Protein AF-A0A804PTD8-F1 (afdb_monomer_lite)

InterPro domains:
  IPR004252 Probable transposase, Ptta/En/Spm, plant [PF03004] (92-140)

pLDDT: mean 81.76, std 16.13, range [35.34, 95.38]

Secondary structure (DSSP, 8-state):
-GGG-TTTS-TT-SSHHHHS--S-TTS-THHHHHHHHHHHTT----GGGHHHHHHHHHHHHHHHHHHHHHHH--TTS-HHHHHH-PPTTS-HHHHHHHHHHHTSHHHHHHHHHHHHHHHH-------TTS-HHHHHHHHHHHHT--------PPP-

Organism: Zea mays (NCBI:txid4577)

Structure (mmCIF, N/CA/C/O backbone):
data_AF-A0A804PTD8-F1
#
_entry.id   AF-A0A804PTD8-F1
#
loop_
_atom_site.group_PDB
_atom_site.id
_atom_site.type_symbol
_atom_site.label_atom_id
_atom_site.label_alt_id
_atom_site.label_comp_id
_atom_site.label_asym_id
_atom_site.label_entity_id
_atom_site.label_seq_id
_atom_site.pdbx_PDB_ins_code
_atom_site.Cartn_x
_atom_site.Cartn_y
_atom_site.Cartn_z
_atom_site.occupancy
_atom_site.B_iso_or_equiv
_atom_site.auth_seq_id
_atom_site.auth_comp_id
_atom_site.auth_asym_id
_atom_site.auth_atom_id
_atom_site.pdbx_PDB_model_num
ATOM 1 N N . MET A 1 1 ? -16.197 -3.650 -0.226 1.00 72.94 1 MET A N 1
ATOM 2 C CA . MET A 1 1 ? -15.119 -4.082 0.699 1.00 72.94 1 MET A CA 1
ATOM 3 C C . MET A 1 1 ? -14.346 -2.847 1.161 1.00 72.94 1 MET A C 1
ATOM 5 O O . MET A 1 1 ? -13.893 -2.111 0.297 1.00 72.94 1 MET A O 1
ATOM 9 N N . VAL A 1 2 ? -14.211 -2.603 2.474 1.00 86.88 2 VAL A N 1
ATOM 10 C CA . VAL A 1 2 ? -13.668 -1.344 3.050 1.00 86.88 2 VAL A CA 1
ATOM 11 C C . VAL A 1 2 ? -12.262 -0.997 2.532 1.00 86.88 2 VAL A C 1
ATOM 13 O O . VAL A 1 2 ? -12.016 0.133 2.133 1.00 86.88 2 VAL A O 1
ATOM 16 N N . ALA A 1 3 ? -11.376 -1.991 2.429 1.00 88.38 3 ALA A N 1
ATOM 17 C CA . ALA A 1 3 ? -9.981 -1.810 2.008 1.00 88.38 3 ALA A CA 1
ATOM 18 C C . ALA A 1 3 ? -9.778 -1.325 0.555 1.00 88.38 3 ALA A C 1
ATOM 20 O O . ALA A 1 3 ? -8.671 -0.925 0.211 1.00 88.38 3 ALA A O 1
ATOM 21 N N . ARG A 1 4 ? -10.810 -1.405 -0.300 1.00 89.44 4 ARG A N 1
ATOM 22 C CA . ARG A 1 4 ? -10.762 -0.956 -1.707 1.00 89.44 4 ARG A CA 1
ATOM 23 C C . ARG A 1 4 ? -11.335 0.449 -1.905 1.00 89.44 4 ARG A C 1
ATOM 25 O O . ARG A 1 4 ? -11.306 0.963 -3.012 1.00 89.44 4 ARG A O 1
ATOM 32 N N . ASN A 1 5 ? -11.906 1.051 -0.863 1.00 87.31 5 ASN A N 1
ATOM 33 C CA . ASN A 1 5 ? -12.444 2.400 -0.958 1.00 87.31 5 ASN A CA 1
ATOM 34 C C . ASN A 1 5 ? -11.278 3.399 -0.971 1.00 87.31 5 ASN A C 1
ATOM 36 O O . ASN A 1 5 ? -10.658 3.606 0.070 1.00 87.31 5 ASN A O 1
ATOM 40 N N . GLY A 1 6 ? -10.993 4.007 -2.125 1.00 82.25 6 GLY A N 1
ATOM 41 C CA . GLY A 1 6 ? -9.893 4.962 -2.292 1.00 82.25 6 GLY A CA 1
ATOM 42 C C . GLY A 1 6 ? -10.007 6.212 -1.413 1.00 82.25 6 GLY A C 1
ATOM 43 O O . GLY A 1 6 ? -8.983 6.763 -1.020 1.00 82.25 6 GLY A O 1
ATOM 44 N N . CYS A 1 7 ? -11.215 6.626 -1.024 1.00 84.50 7 CYS A N 1
ATOM 45 C CA . CYS A 1 7 ? -11.411 7.781 -0.142 1.00 84.50 7 CYS A CA 1
ATOM 46 C C . CYS A 1 7 ? -11.032 7.467 1.310 1.00 84.50 7 CYS A C 1
ATOM 48 O O . CYS A 1 7 ? -10.502 8.316 2.015 1.00 84.50 7 CYS A O 1
ATOM 50 N N . LEU A 1 8 ? -11.289 6.234 1.758 1.00 84.69 8 LEU A N 1
ATOM 51 C CA . LEU A 1 8 ? -11.047 5.817 3.140 1.00 84.69 8 LEU A CA 1
ATOM 52 C C . LEU A 1 8 ? -9.680 5.148 3.334 1.00 84.69 8 LEU A C 1
ATOM 54 O O . LEU A 1 8 ? -9.020 5.294 4.358 1.00 84.69 8 LEU A O 1
ATOM 58 N N . CYS A 1 9 ? -9.278 4.352 2.351 1.00 87.75 9 CYS A N 1
ATOM 59 C CA . CYS A 1 9 ? -8.062 3.555 2.330 1.00 87.75 9 CYS A CA 1
ATOM 60 C C . CYS A 1 9 ? -7.200 3.973 1.130 1.00 87.75 9 CYS A C 1
ATOM 62 O O . CYS A 1 9 ? -6.878 3.147 0.275 1.00 87.75 9 CYS A O 1
ATOM 64 N N . SER A 1 10 ? -6.839 5.260 1.071 1.00 88.94 10 SER A N 1
ATOM 65 C CA . SER A 1 10 ? -6.078 5.844 -0.038 1.00 88.94 10 SER A CA 1
ATOM 66 C C . SER A 1 10 ? -4.841 5.030 -0.411 1.00 88.94 10 SER A C 1
ATOM 68 O O . SER A 1 10 ? -4.035 4.619 0.434 1.00 88.94 10 SER A O 1
ATOM 70 N N . LEU A 1 11 ? -4.687 4.792 -1.712 1.00 90.25 11 LEU A N 1
ATOM 71 C CA . LEU A 1 11 ? -3.570 4.028 -2.253 1.00 90.25 11 LEU A CA 1
ATOM 72 C C . LEU A 1 11 ? -2.287 4.862 -2.378 1.00 90.25 11 LEU A C 1
ATOM 74 O O . LEU A 1 11 ? -1.215 4.273 -2.517 1.00 90.25 11 LEU A O 1
ATOM 78 N N . SER A 1 12 ? -2.357 6.185 -2.223 1.00 87.00 12 SER A N 1
ATOM 79 C CA . SER A 1 12 ? -1.193 7.080 -2.291 1.00 87.00 12 SER A CA 1
ATOM 80 C C . SER A 1 12 ? -0.197 6.860 -1.144 1.00 87.00 12 SER A C 1
ATOM 82 O O . SER A 1 12 ? 1.003 7.080 -1.303 1.00 87.00 12 SER A O 1
ATOM 84 N N . PHE A 1 13 ? -0.655 6.367 0.014 1.00 86.62 13 PHE A N 1
ATOM 85 C CA . PHE A 1 13 ? 0.220 6.085 1.157 1.00 86.62 13 PHE A CA 1
ATOM 86 C C . PHE A 1 13 ? 1.129 4.883 0.906 1.00 86.62 13 PHE A C 1
ATOM 88 O O . PHE A 1 13 ? 0.663 3.821 0.506 1.00 86.62 13 PHE A O 1
ATOM 95 N N . LYS A 1 14 ? 2.423 4.984 1.226 1.00 85.38 14 LYS A N 1
ATOM 96 C CA . LYS A 1 14 ? 3.378 3.871 1.044 1.00 85.38 14 LYS A CA 1
ATOM 97 C C . LYS A 1 14 ? 3.200 2.740 2.062 1.00 85.38 14 LYS A C 1
ATOM 99 O O . LYS A 1 14 ? 3.384 1.577 1.718 1.00 85.38 14 LYS A O 1
ATOM 104 N N . ASP A 1 15 ? 2.810 3.071 3.291 1.00 86.56 15 ASP A N 1
ATOM 105 C CA . ASP A 1 15 ? 2.640 2.122 4.395 1.00 86.56 15 ASP A CA 1
ATOM 106 C C . ASP A 1 15 ? 1.251 2.292 5.024 1.00 86.56 15 ASP A C 1
ATOM 108 O O . ASP A 1 15 ? 0.792 3.410 5.262 1.00 86.56 15 ASP A O 1
ATOM 112 N N . TRP A 1 16 ? 0.602 1.168 5.335 1.00 88.25 16 TRP A N 1
ATOM 113 C CA . TRP A 1 16 ? -0.665 1.124 6.063 1.00 88.25 16 TRP A CA 1
ATOM 114 C C . TRP A 1 16 ? -0.583 1.889 7.384 1.00 88.25 16 TRP A C 1
ATOM 116 O O . TRP A 1 16 ? -1.527 2.575 7.758 1.00 88.25 16 TRP A O 1
ATOM 126 N N . ARG A 1 17 ? 0.563 1.820 8.072 1.00 85.75 17 ARG A N 1
ATOM 127 C CA . ARG A 1 17 ? 0.797 2.513 9.348 1.00 85.75 17 ARG A CA 1
ATOM 128 C C . ARG A 1 17 ? 0.722 4.035 9.222 1.00 85.75 17 ARG A C 1
ATOM 130 O O . ARG A 1 17 ? 0.348 4.688 10.189 1.00 85.75 17 ARG A O 1
ATOM 137 N N . LEU A 1 18 ? 1.070 4.585 8.056 1.00 85.19 18 LEU A N 1
ATOM 138 C CA . LEU A 1 18 ? 0.949 6.019 7.779 1.00 85.19 18 LEU A CA 1
ATOM 139 C C . LEU A 1 18 ? -0.513 6.409 7.556 1.00 85.19 18 LEU A C 1
ATOM 141 O O . LEU A 1 18 ? -0.930 7.474 7.991 1.00 85.19 18 LEU A O 1
ATOM 145 N N . LEU A 1 19 ? -1.298 5.521 6.941 1.00 85.00 19 LEU A N 1
ATOM 146 C CA . LEU A 1 19 ? -2.715 5.748 6.666 1.00 85.00 19 LEU A CA 1
ATOM 147 C C . LEU A 1 19 ? -3.563 5.787 7.941 1.00 85.00 19 LEU A C 1
ATOM 149 O O . LEU A 1 19 ? -4.397 6.673 8.092 1.00 85.00 19 LEU A O 1
ATOM 153 N N . ILE A 1 20 ? -3.353 4.837 8.859 1.00 84.81 20 ILE A N 1
ATOM 154 C CA . ILE A 1 20 ? -4.083 4.773 10.142 1.00 84.81 20 ILE A CA 1
ATOM 155 C C . ILE A 1 20 ? -3.465 5.651 11.246 1.00 84.81 20 ILE A C 1
ATOM 157 O O . ILE A 1 20 ? -3.966 5.657 12.376 1.00 84.81 20 ILE A O 1
ATOM 161 N N . GLY A 1 21 ? -2.394 6.376 10.907 1.00 71.69 21 GLY A N 1
ATOM 162 C CA . GLY A 1 21 ? -1.613 7.228 11.796 1.00 71.69 21 GLY A CA 1
ATOM 163 C C . GLY A 1 21 ? -0.754 6.448 12.798 1.00 71.69 21 GLY A C 1
ATOM 164 O O . GLY A 1 21 ? -1.198 5.489 13.437 1.00 71.69 21 GLY A O 1
ATOM 165 N N . LYS A 1 22 ? 0.483 6.910 13.007 1.00 57.59 22 LYS A N 1
ATOM 166 C CA . LYS A 1 22 ? 1.125 6.800 14.327 1.00 57.59 22 LYS A CA 1
ATOM 167 C C . LYS A 1 22 ? 0.624 7.952 15.202 1.00 57.59 22 LYS A C 1
ATOM 169 O O . LYS A 1 22 ? 0.110 8.936 14.687 1.00 57.59 22 LYS A O 1
ATOM 174 N N . LYS A 1 23 ? 0.773 7.806 16.521 1.00 44.94 23 LYS A N 1
ATOM 175 C CA . LYS A 1 23 ? 0.516 8.841 17.532 1.00 44.94 23 LYS A CA 1
ATOM 176 C C . LYS A 1 23 ? 1.509 10.000 17.344 1.00 44.94 23 LYS A C 1
ATOM 178 O O . LYS A 1 23 ? 2.455 10.108 18.110 1.00 44.94 23 LYS A O 1
ATOM 183 N N . ASP A 1 24 ? 1.347 10.804 16.302 1.00 42.81 24 ASP A N 1
ATOM 184 C CA . ASP A 1 24 ? 2.017 12.095 16.178 1.00 42.81 24 ASP A CA 1
ATOM 185 C C . ASP A 1 24 ? 1.020 13.201 16.492 1.00 42.81 24 ASP A C 1
ATOM 187 O O . ASP A 1 24 ? -0.157 13.101 16.148 1.00 42.81 24 ASP A O 1
ATOM 191 N N . ARG A 1 25 ? 1.507 14.239 17.177 1.00 47.00 25 ARG A N 1
ATOM 192 C CA . ARG A 1 25 ? 0.713 15.264 17.877 1.00 47.00 25 ARG A CA 1
ATOM 193 C C . ARG A 1 25 ? -0.357 15.970 17.025 1.00 47.00 25 ARG A C 1
ATOM 195 O O . ARG A 1 25 ? -1.293 16.496 17.609 1.00 47.00 25 ARG A O 1
ATOM 202 N N . ASN A 1 26 ? -0.254 15.926 15.691 1.00 53.59 26 ASN A N 1
ATOM 203 C CA . ASN A 1 26 ? -1.096 16.690 14.760 1.00 53.59 26 ASN A CA 1
ATOM 204 C C . ASN A 1 26 ? -1.759 15.862 13.634 1.00 53.59 26 ASN A C 1
ATOM 206 O O . ASN A 1 26 ? -2.483 16.437 12.827 1.00 53.59 26 ASN A O 1
ATOM 210 N N . ASN A 1 27 ? -1.521 14.544 13.522 1.00 51.66 27 ASN A N 1
ATOM 211 C CA . ASN A 1 27 ? -2.142 13.719 12.470 1.00 51.66 27 ASN A CA 1
ATOM 212 C C . ASN A 1 27 ? -3.307 12.927 13.067 1.00 51.66 27 ASN A C 1
ATOM 214 O O . ASN A 1 27 ? -3.135 11.869 13.676 1.00 51.66 27 ASN A O 1
ATOM 218 N N . GLU A 1 28 ? -4.486 13.526 12.957 1.00 53.06 28 GLU A N 1
ATOM 219 C CA . GLU A 1 28 ? -5.720 13.070 13.570 1.00 53.06 28 GLU A CA 1
ATOM 220 C C . GLU A 1 28 ? -6.041 11.620 13.180 1.00 53.06 28 GLU A C 1
ATOM 222 O O . GLU A 1 28 ? -5.961 11.215 12.020 1.00 53.06 28 GLU A O 1
ATOM 227 N N . GLN A 1 29 ? -6.470 10.825 14.162 1.00 64.12 29 GLN A N 1
ATOM 228 C CA . GLN A 1 29 ? -6.867 9.418 14.032 1.00 64.12 29 GLN A CA 1
ATOM 229 C C . GLN A 1 29 ? -8.086 9.183 13.106 1.00 64.12 29 GLN A C 1
ATOM 231 O O . GLN A 1 29 ? -8.695 8.110 13.149 1.00 64.12 29 GLN A O 1
ATOM 236 N N . LYS A 1 30 ? -8.447 10.171 12.283 1.00 71.25 30 LYS A N 1
ATOM 237 C CA . LYS A 1 30 ? -9.652 10.282 11.468 1.00 71.25 30 LYS A CA 1
ATOM 238 C C . LYS A 1 30 ? -9.839 9.076 10.556 1.00 71.25 30 LYS A C 1
ATOM 240 O O . LYS A 1 30 ? -10.809 8.347 10.720 1.00 71.25 30 LYS A O 1
ATOM 245 N N . ASN A 1 31 ? -8.836 8.727 9.746 1.00 80.50 31 ASN A N 1
ATOM 246 C CA . ASN A 1 31 ? -8.911 7.551 8.867 1.00 80.50 31 ASN A CA 1
ATOM 247 C C . ASN A 1 31 ? -9.132 6.245 9.645 1.00 80.50 31 ASN A C 1
ATOM 249 O O . ASN A 1 31 ? -9.908 5.388 9.230 1.00 80.50 31 ASN A O 1
ATOM 253 N N . LYS A 1 32 ? -8.467 6.072 10.797 1.00 86.75 32 LYS A N 1
ATOM 254 C CA . LYS A 1 32 ? -8.650 4.883 11.644 1.00 86.75 32 LYS A CA 1
ATOM 255 C C . LYS A 1 32 ? -10.082 4.819 12.178 1.00 86.75 32 LYS A C 1
ATOM 257 O O . LYS A 1 32 ? -10.695 3.753 12.130 1.00 86.75 32 LYS A O 1
ATOM 262 N N . GLN A 1 33 ? -10.592 5.930 12.705 1.00 87.94 33 GLN A N 1
ATOM 263 C CA . GLN A 1 33 ? -11.947 6.010 13.245 1.00 87.94 33 GLN A CA 1
ATOM 264 C C . GLN A 1 33 ? -12.993 5.793 12.152 1.00 87.94 33 GLN A C 1
ATOM 266 O O . GLN A 1 33 ? -13.913 5.007 12.356 1.00 87.94 33 GLN A O 1
ATOM 271 N N . ASP A 1 34 ? -12.807 6.383 10.974 1.00 89.00 34 ASP A N 1
ATOM 272 C CA . ASP A 1 34 ? -13.712 6.237 9.836 1.00 89.00 34 ASP A CA 1
ATOM 273 C C . ASP A 1 34 ? -13.726 4.800 9.297 1.00 89.00 34 ASP A C 1
ATOM 275 O O . ASP A 1 34 ? -14.794 4.255 9.002 1.00 89.00 34 ASP A O 1
ATOM 279 N N . VAL A 1 35 ? -12.563 4.132 9.245 1.00 90.25 35 VAL A N 1
ATOM 280 C CA . VAL A 1 35 ? -12.468 2.704 8.899 1.00 90.25 35 VAL A CA 1
ATOM 281 C C . VAL A 1 35 ? -13.263 1.868 9.896 1.00 90.25 35 VAL A C 1
ATOM 283 O O . VAL A 1 35 ? -14.060 1.023 9.491 1.00 90.25 35 VAL A O 1
ATOM 286 N N . LEU A 1 36 ? -13.083 2.105 11.196 1.00 91.62 36 LEU A N 1
ATOM 287 C CA . LEU A 1 36 ? -13.805 1.371 12.235 1.00 91.62 36 LEU A CA 1
ATOM 288 C C . LEU A 1 36 ? -15.308 1.673 12.212 1.00 91.62 36 LEU A C 1
ATOM 290 O O . LEU A 1 36 ? -16.107 0.750 12.347 1.00 91.62 36 LEU A O 1
ATOM 294 N N . LYS A 1 37 ? -15.710 2.926 11.971 1.00 91.88 37 LYS A N 1
ATOM 295 C CA . LYS A 1 37 ? -17.113 3.338 11.832 1.00 91.88 37 LYS A CA 1
ATOM 296 C C . LYS A 1 37 ? -17.787 2.618 10.664 1.00 91.88 37 LYS A C 1
ATOM 298 O O . LYS A 1 37 ? -18.858 2.045 10.841 1.00 91.88 37 LYS A O 1
ATOM 303 N N . GLN A 1 38 ? -17.124 2.552 9.508 1.00 91.75 38 GLN A N 1
ATOM 304 C CA . GLN A 1 38 ? -17.605 1.811 8.336 1.00 91.75 38 GLN A CA 1
ATOM 305 C C . GLN A 1 38 ? -17.781 0.310 8.607 1.00 91.75 38 GLN A C 1
ATOM 307 O O . GLN A 1 38 ? -18.704 -0.310 8.077 1.00 91.75 38 GLN A O 1
ATOM 312 N N . VAL A 1 39 ? -16.917 -0.291 9.433 1.00 92.44 39 VAL A N 1
ATOM 313 C CA . VAL A 1 39 ? -17.062 -1.698 9.838 1.00 92.44 39 VAL A CA 1
ATOM 314 C C . VAL A 1 39 ? -18.204 -1.860 10.843 1.00 92.44 39 VAL A C 1
ATOM 316 O O . VAL A 1 39 ? -19.032 -2.746 10.648 1.00 92.44 39 VAL A O 1
ATOM 319 N N . LYS A 1 40 ? -18.302 -0.995 11.866 1.00 92.31 40 LYS A N 1
ATOM 320 C CA . LYS A 1 40 ? -19.383 -1.025 12.876 1.00 92.31 40 LYS A CA 1
ATOM 321 C C . LYS A 1 40 ? -20.769 -0.873 12.260 1.00 92.31 40 LYS A C 1
ATOM 323 O O . LYS A 1 40 ? -21.704 -1.514 12.714 1.00 92.31 40 LYS A O 1
ATOM 328 N N . MET A 1 41 ? -20.893 -0.081 11.195 1.00 91.50 41 MET A N 1
ATOM 329 C CA . MET A 1 41 ? -22.147 0.068 10.447 1.00 91.50 41 MET A CA 1
ATOM 330 C C . MET A 1 41 ? -22.652 -1.238 9.815 1.00 91.50 41 MET A C 1
ATOM 332 O O . MET A 1 41 ? -23.822 -1.325 9.464 1.00 91.50 41 MET A O 1
ATOM 336 N N . ARG A 1 42 ? -21.779 -2.231 9.613 1.00 91.81 42 ARG A N 1
ATOM 337 C CA . ARG A 1 42 ? -22.125 -3.507 8.964 1.00 91.81 42 ARG A CA 1
ATOM 338 C C . ARG A 1 42 ? -22.045 -4.703 9.906 1.00 91.81 42 ARG A C 1
ATOM 340 O O . ARG A 1 42 ? -22.664 -5.722 9.629 1.00 91.81 42 ARG A O 1
ATOM 347 N N . PHE A 1 43 ? -21.257 -4.601 10.973 1.00 91.75 43 PHE A N 1
ATOM 348 C CA . PHE A 1 43 ? -20.948 -5.711 11.864 1.00 91.75 43 PHE A CA 1
ATOM 349 C C . PHE A 1 43 ? -20.966 -5.254 13.319 1.00 91.75 43 PHE A C 1
ATOM 351 O O . PHE A 1 43 ? -20.301 -4.281 13.679 1.00 91.75 43 PHE A O 1
ATOM 358 N N . LEU A 1 44 ? -21.645 -6.020 14.171 1.00 93.31 44 LEU A N 1
ATOM 359 C CA . LEU A 1 44 ? -21.528 -5.884 15.617 1.00 93.31 44 LEU A CA 1
ATOM 360 C C . LEU A 1 44 ? -20.263 -6.609 16.089 1.00 93.31 44 LEU A C 1
ATOM 3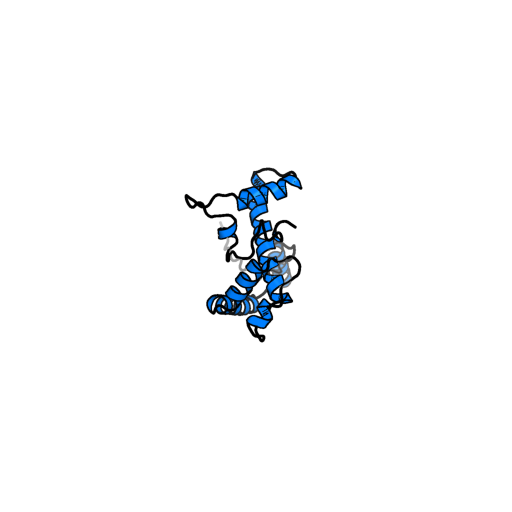62 O O . LEU A 1 44 ? -20.064 -7.784 15.787 1.00 93.31 44 LEU A O 1
ATOM 366 N N . TYR A 1 45 ? -19.398 -5.918 16.827 1.00 93.25 45 TYR A N 1
ATOM 367 C CA . TYR A 1 45 ? -18.188 -6.517 17.382 1.00 93.25 45 TYR A CA 1
ATOM 368 C C . TYR A 1 45 ? -17.752 -5.807 18.675 1.00 93.25 45 TYR A C 1
ATOM 370 O O . TYR A 1 45 ? -17.994 -4.608 18.838 1.00 93.25 45 TYR A O 1
ATOM 378 N N . PRO A 1 46 ? -17.069 -6.506 19.600 1.00 93.88 46 PRO A N 1
ATOM 379 C CA . PRO A 1 46 ? -16.551 -5.896 20.820 1.00 93.88 46 PRO A CA 1
ATOM 380 C C . PRO A 1 46 ? -15.285 -5.071 20.545 1.00 93.88 46 PRO A C 1
ATOM 382 O O . PRO A 1 46 ? -14.429 -5.477 19.757 1.00 93.88 46 PRO A O 1
ATOM 385 N N . ALA A 1 47 ? -15.095 -3.961 21.265 1.00 90.62 47 ALA A N 1
ATOM 386 C CA . ALA A 1 47 ? -13.972 -3.031 21.061 1.00 90.62 47 ALA A CA 1
ATOM 387 C C . ALA A 1 47 ? -12.579 -3.702 21.083 1.00 90.62 47 ALA A C 1
ATOM 389 O O . ALA A 1 47 ? -11.681 -3.306 20.340 1.00 90.62 47 ALA A O 1
ATOM 390 N N . ARG A 1 48 ? -12.405 -4.792 21.847 1.00 92.38 48 ARG A N 1
ATOM 391 C CA . ARG A 1 48 ? -11.157 -5.585 21.878 1.00 92.38 48 ARG A CA 1
ATOM 392 C C . ARG A 1 48 ? -10.715 -6.115 20.504 1.00 92.38 48 ARG A C 1
ATOM 394 O O . ARG A 1 48 ? -9.533 -6.383 20.302 1.00 92.38 48 ARG A O 1
ATOM 401 N N . MET A 1 49 ? -11.640 -6.262 19.551 1.00 93.12 49 MET A N 1
ATOM 402 C CA . MET A 1 49 ? -11.353 -6.759 18.202 1.00 93.12 49 MET A CA 1
ATOM 403 C C . MET A 1 49 ? -10.851 -5.679 17.237 1.00 93.12 49 MET A C 1
ATOM 405 O O . MET A 1 49 ? -10.334 -6.026 16.177 1.00 93.12 49 MET A O 1
ATOM 409 N N . GLU A 1 50 ? -10.919 -4.389 17.579 1.00 92.00 50 GLU A N 1
ATOM 410 C CA . GLU A 1 50 ? -10.543 -3.295 16.666 1.00 92.00 50 GLU A CA 1
ATOM 411 C C . GLU A 1 50 ? -9.106 -3.421 16.149 1.00 92.00 50 GLU A C 1
ATOM 413 O O . GLU A 1 50 ? -8.844 -3.220 14.962 1.00 92.00 50 GLU A O 1
ATOM 418 N N . LYS A 1 51 ? -8.170 -3.839 17.011 1.00 91.12 51 LYS A N 1
ATOM 419 C CA . LYS A 1 51 ? -6.773 -4.080 16.619 1.00 91.12 51 LYS A CA 1
ATOM 420 C C . LYS A 1 51 ? -6.660 -5.179 15.558 1.00 91.12 51 LYS A C 1
ATOM 422 O O . LYS A 1 51 ? -5.893 -5.038 14.606 1.00 91.12 51 LYS A O 1
ATOM 427 N N . TRP A 1 52 ? -7.417 -6.264 15.718 1.00 93.69 52 TRP A N 1
ATOM 428 C CA . TRP A 1 52 ? -7.450 -7.364 14.756 1.00 93.69 52 TRP A CA 1
ATOM 429 C C . TRP A 1 52 ? -8.101 -6.923 13.441 1.00 93.69 52 TRP A C 1
ATOM 431 O O . TRP A 1 52 ? -7.530 -7.154 12.380 1.00 93.69 52 TRP A O 1
ATOM 441 N N . ILE A 1 53 ? -9.221 -6.199 13.511 1.00 93.19 53 ILE A N 1
ATOM 442 C CA . ILE A 1 53 ? -9.939 -5.664 12.345 1.00 93.19 53 ILE A CA 1
ATOM 443 C C . ILE A 1 53 ? -9.022 -4.762 11.512 1.00 93.19 53 ILE A C 1
ATOM 445 O O . ILE A 1 53 ? -8.884 -4.966 10.307 1.00 93.19 53 ILE A O 1
ATOM 449 N N . LEU A 1 54 ? -8.334 -3.806 12.144 1.00 92.12 54 LEU A N 1
ATOM 450 C CA . LEU A 1 54 ? -7.409 -2.900 11.454 1.00 92.12 54 LEU A CA 1
ATOM 451 C C . LEU A 1 54 ? -6.239 -3.646 10.809 1.00 92.12 54 LEU A C 1
ATOM 453 O O . LEU A 1 54 ? -5.804 -3.281 9.716 1.00 92.12 54 LEU A O 1
ATOM 457 N N . ARG A 1 55 ? -5.731 -4.699 11.462 1.00 92.56 55 ARG A N 1
ATOM 458 C CA . ARG A 1 55 ? -4.686 -5.558 10.893 1.00 92.56 55 ARG A CA 1
ATOM 459 C C . ARG A 1 55 ? -5.188 -6.270 9.638 1.00 92.56 55 ARG A C 1
ATOM 461 O O . ARG A 1 55 ? -4.510 -6.208 8.613 1.00 92.56 55 ARG A O 1
ATOM 468 N N . THR A 1 56 ? -6.369 -6.881 9.709 1.00 93.94 56 THR A N 1
ATOM 469 C CA . THR A 1 56 ? -6.998 -7.593 8.588 1.00 93.94 56 THR A CA 1
ATOM 470 C C . THR A 1 56 ? -7.284 -6.644 7.424 1.00 93.94 56 THR A C 1
ATOM 472 O O . THR A 1 56 ? -6.954 -6.951 6.282 1.00 93.94 56 THR A O 1
ATOM 475 N N . ILE A 1 57 ? -7.833 -5.454 7.682 1.00 94.25 57 ILE A N 1
ATOM 476 C CA . ILE A 1 57 ? -8.080 -4.453 6.631 1.00 94.25 57 ILE A CA 1
ATOM 477 C C . ILE A 1 57 ? -6.766 -4.000 5.995 1.00 94.25 57 ILE A C 1
ATOM 479 O O . ILE A 1 57 ? -6.677 -3.954 4.770 1.00 94.25 57 ILE A O 1
ATOM 483 N N . GLY A 1 58 ? -5.730 -3.743 6.796 1.00 94.06 58 GLY A N 1
ATOM 484 C CA . GLY A 1 58 ? -4.418 -3.366 6.278 1.00 94.06 58 GLY A CA 1
ATOM 485 C C . GLY A 1 58 ? -3.773 -4.443 5.410 1.00 94.06 58 GLY A C 1
ATOM 486 O O . GLY A 1 58 ? -3.121 -4.131 4.416 1.00 94.06 58 GLY A O 1
ATOM 487 N N . GLU A 1 59 ? -3.967 -5.718 5.746 1.00 93.94 59 GLU A N 1
ATOM 488 C CA . GLU A 1 59 ? -3.555 -6.835 4.894 1.00 93.94 59 GLU A CA 1
ATOM 489 C C . GLU A 1 59 ? -4.307 -6.842 3.565 1.00 93.94 59 GLU A C 1
ATOM 491 O O . GLU A 1 59 ? -3.683 -6.907 2.507 1.00 93.94 59 GLU A O 1
ATOM 496 N N . ARG A 1 60 ? -5.632 -6.676 3.597 1.00 94.88 60 ARG A N 1
ATOM 497 C CA . ARG A 1 60 ? -6.444 -6.597 2.376 1.00 94.88 60 ARG A CA 1
ATOM 498 C C . ARG A 1 60 ? -6.098 -5.383 1.515 1.00 94.88 60 ARG A C 1
ATOM 500 O O . ARG A 1 60 ? -6.134 -5.495 0.295 1.00 94.88 60 ARG A O 1
ATOM 507 N N . TRP A 1 61 ? -5.719 -4.261 2.122 1.00 94.81 61 TRP A N 1
ATOM 508 C CA . TRP A 1 61 ? -5.241 -3.071 1.417 1.00 94.81 61 TRP A CA 1
ATOM 509 C C . TRP A 1 61 ? -3.895 -3.321 0.719 1.00 94.81 61 TRP A C 1
ATOM 511 O O . TRP A 1 61 ? -3.748 -3.010 -0.463 1.00 94.81 61 TRP A O 1
ATOM 521 N N . ARG A 1 62 ? -2.934 -3.972 1.394 1.00 93.81 62 ARG A N 1
ATOM 522 C CA . ARG A 1 62 ? -1.664 -4.388 0.762 1.00 93.81 62 ARG A CA 1
ATOM 523 C C . ARG A 1 62 ? -1.895 -5.385 -0.373 1.00 93.81 62 ARG A C 1
ATOM 525 O O . ARG A 1 62 ? -1.318 -5.225 -1.445 1.00 93.81 62 ARG A O 1
ATOM 532 N N . GLN A 1 63 ? -2.772 -6.367 -0.161 1.00 94.19 63 GLN A N 1
ATOM 533 C CA . GLN A 1 63 ? -3.141 -7.329 -1.198 1.00 94.19 63 GLN A CA 1
ATOM 534 C C . GLN A 1 63 ? -3.777 -6.631 -2.400 1.00 94.19 63 GLN A C 1
ATOM 536 O O . GLN A 1 63 ? -3.456 -6.953 -3.537 1.00 94.19 63 GLN A O 1
ATOM 541 N N . HIS A 1 64 ? -4.645 -5.644 -2.164 1.00 94.31 64 HIS A N 1
ATOM 542 C CA . HIS A 1 64 ? -5.258 -4.880 -3.241 1.00 94.31 64 HIS A CA 1
ATOM 543 C C . HIS A 1 64 ? -4.204 -4.178 -4.103 1.00 94.31 64 HIS A C 1
ATOM 545 O O . HIS A 1 64 ? -4.231 -4.344 -5.317 1.00 94.31 64 HIS A O 1
ATOM 551 N N . LYS A 1 65 ? -3.223 -3.499 -3.494 1.00 92.69 65 LYS A N 1
ATOM 552 C CA . LYS A 1 65 ? -2.092 -2.899 -4.223 1.00 92.69 65 LYS A CA 1
ATOM 553 C C . LYS A 1 65 ? -1.285 -3.918 -5.016 1.00 92.69 65 LYS A C 1
ATOM 555 O O . LYS A 1 65 ? -0.920 -3.648 -6.155 1.00 92.69 65 LYS A O 1
ATOM 560 N N . SER A 1 66 ? -1.016 -5.077 -4.415 1.00 92.31 66 SER A N 1
ATOM 561 C CA . SER A 1 66 ? -0.305 -6.166 -5.088 1.00 92.31 66 SER A CA 1
ATOM 562 C C . SER A 1 66 ? -1.067 -6.648 -6.321 1.00 92.31 66 SER A C 1
ATOM 564 O O . SER A 1 66 ? -0.469 -6.791 -7.379 1.00 92.31 66 SER A O 1
ATOM 566 N N . ASN A 1 67 ? -2.383 -6.838 -6.198 1.00 93.62 67 ASN A N 1
ATOM 567 C CA . ASN A 1 67 ? -3.236 -7.268 -7.304 1.00 93.62 67 ASN A CA 1
ATOM 568 C C . ASN A 1 67 ? -3.297 -6.213 -8.415 1.00 93.62 67 ASN A C 1
ATOM 570 O O . ASN A 1 67 ? -3.263 -6.555 -9.591 1.00 93.62 67 ASN A O 1
ATOM 574 N N . LEU A 1 68 ? -3.371 -4.928 -8.054 1.00 94.31 68 LEU A N 1
ATOM 575 C CA . LEU A 1 68 ? -3.332 -3.841 -9.033 1.00 94.31 68 LEU A CA 1
ATOM 576 C C . LEU A 1 68 ? -2.012 -3.850 -9.810 1.00 94.31 68 LEU A C 1
ATOM 578 O O . LEU A 1 68 ? -2.029 -3.760 -11.034 1.00 94.31 68 LEU A O 1
ATOM 582 N N . LYS A 1 69 ? -0.883 -4.029 -9.111 1.00 92.44 69 LYS A N 1
ATOM 583 C CA . LYS A 1 69 ? 0.429 -4.156 -9.752 1.00 92.44 69 LYS A CA 1
ATOM 584 C C . LYS A 1 69 ? 0.471 -5.363 -10.693 1.00 92.44 69 LYS A C 1
ATOM 586 O O . LYS A 1 69 ? 0.883 -5.220 -11.830 1.00 92.44 69 LYS A O 1
ATOM 591 N N . SER A 1 70 ? 0.018 -6.539 -10.260 1.00 92.12 70 SER A N 1
ATOM 592 C CA . SER A 1 70 ? 0.087 -7.745 -11.098 1.00 92.12 70 SER A CA 1
ATOM 593 C C . SER A 1 70 ? -0.808 -7.694 -12.337 1.00 92.12 70 SER A C 1
ATOM 595 O O . SER A 1 70 ? -0.492 -8.341 -13.325 1.00 92.12 70 SER A O 1
ATOM 597 N N . LEU A 1 71 ? -1.938 -6.982 -12.273 1.00 93.06 71 LEU A N 1
ATOM 598 C CA . LEU A 1 71 ? -2.923 -6.948 -13.359 1.00 93.06 71 LEU A CA 1
ATOM 599 C C . LEU A 1 71 ? -2.701 -5.799 -14.347 1.00 93.06 71 LEU A C 1
ATOM 601 O O . LEU A 1 71 ? -3.021 -5.947 -15.521 1.00 93.06 71 LEU A O 1
ATOM 605 N N . HIS A 1 72 ? -2.200 -4.654 -13.878 1.00 92.56 72 HIS A N 1
ATOM 606 C CA . HIS A 1 72 ? -2.199 -3.417 -14.667 1.00 92.56 72 HIS A CA 1
ATOM 607 C C . HIS A 1 72 ? -0.821 -2.774 -14.838 1.00 92.56 72 HIS A C 1
ATOM 609 O O . HIS A 1 72 ? -0.688 -1.860 -15.652 1.00 92.56 72 HIS A O 1
ATOM 615 N N . PHE A 1 73 ? 0.197 -3.223 -14.101 1.00 92.38 73 PHE A N 1
ATOM 616 C CA . PHE A 1 73 ? 1.552 -2.695 -14.226 1.00 92.38 73 PHE A CA 1
ATOM 617 C C . PHE A 1 73 ? 2.448 -3.655 -15.008 1.00 92.38 73 PHE A C 1
ATOM 619 O O . PHE A 1 73 ? 2.590 -4.823 -14.650 1.00 92.38 73 PHE A O 1
ATOM 626 N N . ASP A 1 74 ? 3.105 -3.121 -16.032 1.00 90.94 74 ASP A N 1
ATOM 627 C CA . ASP A 1 74 ? 4.077 -3.822 -16.861 1.00 90.94 74 ASP A CA 1
ATOM 628 C C . ASP A 1 74 ? 5.420 -3.086 -16.801 1.00 90.94 74 ASP A C 1
ATOM 630 O O . ASP A 1 74 ? 5.546 -1.942 -17.246 1.00 90.94 74 ASP A O 1
ATOM 634 N N . ALA A 1 75 ? 6.432 -3.753 -16.242 1.00 87.62 75 ALA A N 1
ATOM 635 C CA . ALA A 1 75 ? 7.770 -3.191 -16.075 1.00 87.62 75 ALA A CA 1
ATOM 636 C C . ALA A 1 75 ? 8.516 -2.991 -17.405 1.00 87.62 75 ALA A C 1
ATOM 638 O O . ALA A 1 75 ? 9.471 -2.219 -17.443 1.00 87.62 75 ALA A O 1
ATOM 639 N N . HIS A 1 76 ? 8.098 -3.670 -18.477 1.00 88.06 76 HIS A N 1
ATOM 640 C CA . HIS A 1 76 ? 8.709 -3.555 -19.802 1.00 88.06 76 HIS A CA 1
ATOM 641 C C . HIS A 1 76 ? 8.088 -2.432 -20.643 1.00 88.06 76 HIS A C 1
ATOM 643 O O . HIS A 1 76 ? 8.637 -2.059 -21.679 1.00 88.06 76 HIS A O 1
ATOM 649 N N . ARG A 1 77 ? 6.957 -1.865 -20.205 1.00 91.38 77 ARG A N 1
ATOM 650 C CA . ARG A 1 77 ? 6.322 -0.711 -20.851 1.00 91.38 77 ARG A CA 1
ATOM 651 C C . ARG A 1 77 ? 6.839 0.602 -20.283 1.00 91.38 77 ARG A C 1
ATOM 653 O O . ARG A 1 77 ? 7.238 0.691 -19.123 1.00 91.38 77 ARG A O 1
ATOM 660 N N . SER A 1 78 ? 6.738 1.656 -21.094 1.00 92.00 78 SER A N 1
ATOM 661 C CA . SER A 1 78 ? 7.033 3.012 -20.638 1.00 92.00 78 SER A CA 1
ATOM 662 C C . SER A 1 78 ? 6.150 3.418 -19.456 1.00 92.00 78 SER A C 1
ATOM 664 O O . SER A 1 78 ? 5.041 2.905 -19.239 1.00 92.00 78 SER A O 1
ATOM 666 N N . LYS A 1 79 ? 6.649 4.371 -18.673 1.00 91.94 79 LYS A N 1
ATOM 667 C CA . LYS A 1 79 ? 5.945 4.898 -17.508 1.00 91.94 79 LYS A CA 1
ATOM 668 C C . LYS A 1 79 ? 4.618 5.542 -17.903 1.00 91.94 79 LYS A C 1
ATOM 670 O O . LYS A 1 79 ? 3.607 5.309 -17.248 1.00 91.94 79 LYS A O 1
ATOM 675 N N . GLU A 1 80 ? 4.598 6.278 -19.006 1.00 92.75 80 GLU A N 1
ATOM 676 C CA . GLU A 1 80 ? 3.421 6.961 -19.546 1.00 92.75 80 GLU A CA 1
ATOM 677 C C . GLU A 1 80 ? 2.329 5.959 -19.932 1.00 92.75 80 GLU A C 1
ATOM 679 O O . GLU A 1 80 ? 1.153 6.181 -19.647 1.00 92.75 80 GLU A O 1
ATOM 684 N N . ASN A 1 81 ? 2.711 4.824 -20.523 1.00 92.38 81 ASN A N 1
ATOM 685 C CA . ASN A 1 81 ? 1.764 3.771 -20.882 1.00 92.38 81 ASN A CA 1
ATOM 686 C C . ASN A 1 81 ? 1.156 3.106 -19.640 1.00 92.38 81 ASN A C 1
ATOM 688 O O . ASN A 1 81 ? -0.043 2.840 -19.615 1.00 92.38 81 ASN A O 1
ATOM 692 N N . ASN A 1 82 ? 1.953 2.893 -18.588 1.00 93.50 82 ASN A N 1
ATOM 693 C CA . ASN A 1 82 ? 1.449 2.397 -17.306 1.00 93.50 82 ASN A CA 1
ATOM 694 C C . ASN A 1 82 ? 0.504 3.401 -16.623 1.00 93.50 82 ASN A C 1
ATOM 696 O O . ASN A 1 82 ? -0.518 3.006 -16.066 1.00 93.50 82 ASN A O 1
ATOM 700 N N . LEU A 1 83 ? 0.805 4.702 -16.692 1.00 93.62 83 LEU A N 1
ATOM 701 C CA . LEU A 1 83 ? -0.055 5.751 -16.134 1.00 93.62 83 LEU A CA 1
ATOM 702 C C . LEU A 1 83 ? -1.421 5.814 -16.829 1.00 93.62 83 LEU A C 1
ATOM 704 O O . LEU A 1 83 ? -2.422 6.025 -16.155 1.00 93.62 83 LEU A O 1
ATOM 708 N N . LYS A 1 84 ? -1.475 5.566 -18.144 1.00 93.06 84 LYS A N 1
ATOM 709 C CA .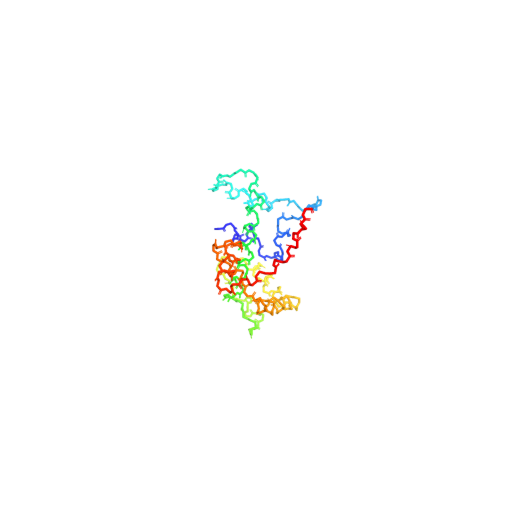 LYS A 1 84 ? -2.731 5.507 -18.913 1.00 93.06 84 LYS A CA 1
ATOM 710 C C . LYS A 1 84 ? -3.581 4.267 -18.608 1.00 93.06 84 LYS A C 1
ATOM 712 O O . LYS A 1 84 ? -4.786 4.295 -18.838 1.00 93.06 84 LYS A O 1
ATOM 717 N N . ASN A 1 85 ? -2.989 3.188 -18.092 1.00 92.62 85 ASN A N 1
ATOM 718 C CA . ASN A 1 85 ? -3.697 1.944 -17.771 1.00 92.62 85 ASN A CA 1
ATOM 719 C C . ASN A 1 85 ? -4.396 2.013 -16.399 1.00 92.62 85 ASN A C 1
ATOM 721 O O . ASN A 1 85 ? -4.096 1.224 -15.501 1.00 92.62 85 ASN A O 1
ATOM 725 N N . VAL A 1 86 ? -5.293 2.987 -16.218 1.00 92.69 86 VAL A N 1
ATOM 726 C CA . VAL A 1 86 ? -5.990 3.205 -14.943 1.00 92.69 86 VAL A CA 1
ATOM 727 C C . VAL A 1 86 ? -7.052 2.115 -14.714 1.00 92.69 86 VAL A C 1
ATOM 729 O O . VAL A 1 86 ? -7.965 1.955 -15.527 1.00 92.69 86 VAL A O 1
ATOM 732 N N . PRO A 1 87 ? -6.993 1.363 -13.601 1.00 92.31 87 PRO A N 1
ATOM 733 C CA . PRO A 1 87 ? -7.992 0.346 -13.278 1.00 92.31 87 PRO A CA 1
ATOM 734 C C . PRO A 1 87 ? -9.344 0.959 -12.888 1.00 92.31 87 PRO A C 1
ATOM 736 O O . PRO A 1 87 ? -9.410 1.923 -12.125 1.00 92.31 87 PRO A O 1
ATOM 739 N N . LYS A 1 88 ? -10.454 0.339 -13.314 1.00 90.00 88 LYS A N 1
ATOM 740 C CA . LYS A 1 88 ? -11.807 0.788 -12.943 1.00 90.00 88 LYS A CA 1
ATOM 741 C C . LYS A 1 88 ? 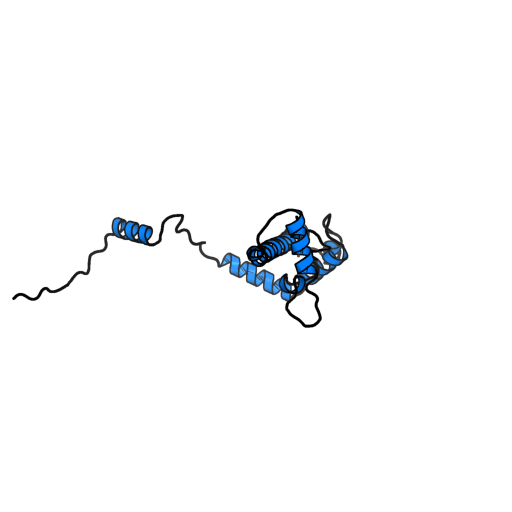-11.993 0.800 -11.418 1.00 90.00 88 LYS A C 1
ATOM 743 O O . LYS A 1 88 ? -11.821 -0.223 -10.755 1.00 90.00 88 LYS A O 1
ATOM 748 N N . GLY A 1 89 ? -12.423 1.941 -10.876 1.00 87.31 89 GLY A N 1
ATOM 749 C CA . GLY A 1 89 ? -12.698 2.118 -9.444 1.00 87.31 89 GLY A CA 1
ATOM 750 C C . GLY A 1 89 ? -11.483 2.509 -8.597 1.00 87.31 89 GLY A C 1
ATOM 751 O O . GLY A 1 89 ? -11.601 2.570 -7.373 1.00 87.31 89 GLY A O 1
ATOM 752 N N . VAL A 1 90 ? -10.337 2.778 -9.226 1.00 91.81 90 VAL A N 1
ATOM 753 C CA . VAL A 1 90 ? -9.184 3.439 -8.604 1.00 91.81 90 VAL A CA 1
ATOM 754 C C . VAL A 1 90 ? -9.209 4.918 -8.992 1.00 91.81 90 VAL A C 1
ATOM 756 O O . VAL A 1 90 ? -9.551 5.244 -10.120 1.00 91.81 90 VAL A O 1
ATOM 759 N N . LEU A 1 91 ? -8.880 5.802 -8.049 1.00 92.69 91 LEU A N 1
ATOM 760 C CA . LEU A 1 91 ? -8.767 7.240 -8.306 1.00 92.69 91 LEU A CA 1
ATOM 761 C C . LEU A 1 91 ? -7.463 7.544 -9.062 1.00 92.69 91 LEU A C 1
ATOM 763 O O . LEU A 1 91 ? -6.407 7.021 -8.691 1.00 92.69 91 LEU A O 1
ATOM 767 N N . ASP A 1 92 ? -7.534 8.385 -10.091 1.00 92.62 92 ASP A N 1
ATOM 768 C CA . ASP A 1 92 ? -6.436 8.656 -11.031 1.00 92.62 92 ASP A CA 1
ATOM 769 C C . ASP A 1 92 ? -5.175 9.176 -10.330 1.00 92.62 92 ASP A C 1
ATOM 771 O O . ASP A 1 92 ? -4.072 8.669 -10.530 1.00 92.62 92 ASP A O 1
ATOM 775 N N . ASP A 1 93 ? -5.341 10.133 -9.425 1.00 92.69 93 ASP A N 1
ATOM 776 C CA . ASP A 1 93 ? -4.296 10.706 -8.579 1.00 92.69 93 ASP A CA 1
ATOM 777 C C . ASP A 1 93 ? -3.604 9.639 -7.712 1.00 92.69 93 ASP A C 1
ATOM 779 O O . ASP A 1 93 ? -2.376 9.635 -7.552 1.00 92.69 93 ASP A O 1
ATOM 783 N N . GLN A 1 94 ? -4.369 8.667 -7.212 1.00 93.81 94 GLN A N 1
ATOM 784 C CA . GLN A 1 94 ? -3.826 7.553 -6.436 1.00 93.81 94 GLN A CA 1
ATOM 785 C C . GLN A 1 94 ? -3.103 6.529 -7.314 1.00 93.81 94 GLN A C 1
ATOM 787 O O . GLN A 1 94 ? -2.090 5.961 -6.891 1.00 93.81 94 GLN A O 1
ATOM 792 N N . TRP A 1 95 ? -3.594 6.298 -8.535 1.00 95.38 95 TRP A N 1
ATOM 793 C CA . TRP A 1 95 ? -2.929 5.446 -9.518 1.00 95.38 95 TRP A CA 1
ATOM 794 C C . TRP A 1 95 ? -1.576 6.026 -9.927 1.00 95.38 95 TRP A C 1
ATOM 796 O O . TRP A 1 95 ? -0.561 5.327 -9.870 1.00 95.38 95 TRP A O 1
ATOM 806 N N . VAL A 1 96 ? -1.533 7.325 -10.233 1.00 94.56 96 VAL A N 1
ATOM 807 C CA . VAL A 1 96 ? -0.300 8.051 -10.556 1.00 94.56 96 VAL A CA 1
ATOM 808 C C . VAL A 1 96 ? 0.726 7.895 -9.431 1.00 94.56 96 VAL A C 1
ATOM 810 O O . VAL A 1 96 ? 1.885 7.557 -9.688 1.00 94.56 96 VAL A O 1
ATOM 813 N N . ALA A 1 97 ? 0.311 8.066 -8.172 1.00 93.81 97 ALA A N 1
ATOM 814 C CA . ALA A 1 97 ? 1.186 7.882 -7.015 1.00 93.81 97 ALA A CA 1
ATOM 815 C C . ALA A 1 97 ? 1.740 6.446 -6.900 1.00 93.81 97 ALA A C 1
ATOM 817 O O . ALA A 1 97 ? 2.927 6.266 -6.604 1.00 93.81 97 ALA A O 1
ATOM 818 N N . LEU A 1 98 ? 0.915 5.423 -7.159 1.00 94.06 98 LEU A N 1
ATOM 819 C CA . LEU A 1 98 ? 1.339 4.019 -7.148 1.00 94.06 98 LEU A CA 1
ATOM 820 C C . LEU A 1 98 ? 2.366 3.714 -8.240 1.00 94.06 98 LEU A C 1
ATOM 822 O O . LEU A 1 98 ? 3.433 3.176 -7.932 1.00 94.06 98 LEU A O 1
ATOM 826 N N . VAL A 1 99 ? 2.062 4.081 -9.488 1.00 94.44 99 VAL A N 1
ATOM 827 C CA . VAL A 1 99 ? 2.942 3.837 -10.637 1.00 94.44 99 VAL A CA 1
ATOM 828 C C . VAL A 1 99 ? 4.272 4.554 -10.438 1.00 94.44 99 VAL A C 1
ATOM 830 O O . VAL A 1 99 ? 5.325 3.927 -10.543 1.00 94.44 99 VAL A O 1
ATOM 833 N N . ASN A 1 100 ? 4.244 5.831 -10.041 1.00 93.88 100 ASN A N 1
ATOM 834 C CA . ASN A 1 100 ? 5.453 6.587 -9.711 1.00 93.88 100 ASN A CA 1
ATOM 835 C C . ASN A 1 100 ? 6.304 5.872 -8.661 1.00 93.88 100 ASN A C 1
ATOM 837 O O . ASN A 1 100 ? 7.515 5.759 -8.827 1.00 93.88 100 ASN A O 1
ATOM 841 N N . ASN A 1 101 ? 5.680 5.357 -7.599 1.00 92.44 101 ASN A N 1
ATOM 842 C CA . ASN A 1 101 ? 6.393 4.627 -6.562 1.00 92.44 101 ASN A CA 1
ATOM 843 C C . ASN A 1 101 ? 7.022 3.327 -7.094 1.00 92.44 101 ASN A C 1
ATOM 845 O O . ASN A 1 101 ? 8.158 3.028 -6.731 1.00 92.44 101 ASN A O 1
ATOM 849 N N . TRP A 1 102 ? 6.338 2.566 -7.954 1.00 92.88 102 TRP A N 1
ATOM 850 C CA . TRP A 1 102 ? 6.872 1.315 -8.513 1.00 92.88 102 TRP A CA 1
ATOM 851 C C . TRP A 1 102 ? 8.059 1.507 -9.461 1.00 92.88 102 TRP A C 1
ATOM 853 O O . TRP A 1 102 ? 8.889 0.605 -9.543 1.00 92.88 102 TRP A O 1
ATOM 863 N N . PHE A 1 103 ? 8.168 2.669 -10.108 1.00 91.19 103 PHE A N 1
ATOM 864 C CA . PHE A 1 103 ? 9.323 3.047 -10.932 1.00 91.19 103 PHE A CA 1
ATOM 865 C C . PHE A 1 103 ? 10.528 3.560 -10.125 1.00 91.19 103 PHE A C 1
ATOM 867 O O . PHE A 1 103 ? 11.580 3.811 -10.700 1.00 91.19 103 PHE A O 1
ATOM 874 N N . THR A 1 104 ? 10.412 3.734 -8.803 1.00 92.62 104 THR A N 1
ATOM 875 C CA . THR A 1 104 ? 11.571 4.128 -7.984 1.00 92.62 104 THR A CA 1
ATOM 876 C C . THR A 1 104 ? 12.531 2.956 -7.785 1.00 92.62 104 THR A C 1
ATOM 878 O O . THR A 1 104 ? 12.085 1.852 -7.463 1.00 92.62 104 THR A O 1
ATOM 881 N N . THR A 1 105 ? 13.841 3.218 -7.849 1.00 92.12 105 THR A N 1
ATOM 882 C CA . THR A 1 105 ? 14.902 2.220 -7.607 1.00 92.12 105 THR A CA 1
ATOM 883 C C . THR A 1 105 ? 14.687 1.492 -6.285 1.00 92.12 105 THR A C 1
ATOM 885 O O . THR A 1 105 ? 14.588 0.273 -6.249 1.00 92.12 105 THR A O 1
ATOM 888 N N . LYS A 1 106 ? 14.405 2.242 -5.210 1.00 91.50 106 LYS A N 1
ATOM 889 C CA . LYS A 1 106 ? 14.081 1.673 -3.896 1.00 91.50 106 LYS A CA 1
ATOM 890 C C . LYS A 1 106 ? 12.947 0.642 -3.953 1.00 91.50 106 LYS A C 1
ATOM 892 O O . LYS A 1 106 ? 13.010 -0.379 -3.275 1.00 91.50 106 LYS A O 1
ATOM 897 N N . SER A 1 107 ? 11.876 0.905 -4.707 1.00 89.31 107 SER A N 1
ATOM 898 C CA . SER A 1 107 ? 10.766 -0.048 -4.817 1.00 89.31 107 SER A CA 1
ATOM 899 C C . SER A 1 107 ? 11.133 -1.268 -5.661 1.00 89.31 107 SER A C 1
ATOM 901 O O . SER A 1 107 ? 10.588 -2.347 -5.404 1.00 89.31 107 SER A O 1
ATOM 903 N N . GLN A 1 108 ? 11.992 -1.107 -6.666 1.00 90.88 108 GLN A N 1
ATOM 904 C CA . GLN A 1 108 ? 12.482 -2.198 -7.504 1.00 90.88 108 GLN A CA 1
ATOM 905 C C . GLN A 1 108 ? 13.418 -3.109 -6.704 1.00 90.88 108 GLN A C 1
ATOM 907 O O . GLN A 1 108 ? 13.151 -4.305 -6.638 1.00 90.88 108 GLN A O 1
ATOM 912 N N . ASP A 1 109 ? 14.379 -2.544 -5.970 1.00 93.31 109 ASP A N 1
ATOM 913 C CA . ASP A 1 109 ? 15.321 -3.282 -5.116 1.00 93.31 109 ASP A CA 1
ATOM 914 C C . ASP A 1 109 ? 14.595 -4.115 -4.057 1.00 93.31 109 ASP A C 1
ATOM 916 O O . ASP A 1 109 ? 14.856 -5.305 -3.885 1.00 93.31 109 ASP A O 1
ATOM 920 N N . ILE A 1 110 ? 13.614 -3.511 -3.374 1.00 90.25 110 ILE A N 1
ATOM 921 C CA . ILE A 1 110 ? 12.784 -4.217 -2.389 1.00 90.25 110 ILE A CA 1
ATOM 922 C C . ILE A 1 110 ? 11.999 -5.352 -3.059 1.00 90.25 110 ILE A C 1
ATOM 924 O O . ILE A 1 110 ? 11.852 -6.428 -2.480 1.00 90.25 110 ILE A O 1
ATOM 928 N N . SER A 1 111 ? 11.466 -5.122 -4.263 1.00 87.69 111 SER A N 1
ATOM 929 C CA . SER A 1 111 ? 10.709 -6.148 -4.991 1.00 87.69 111 SER A CA 1
ATOM 930 C C . SER A 1 111 ? 11.612 -7.315 -5.391 1.00 87.69 111 SER A C 1
ATOM 932 O O . SER A 1 111 ? 11.218 -8.467 -5.215 1.00 87.69 111 SER A O 1
ATOM 934 N N . GLU A 1 112 ? 12.824 -7.023 -5.859 1.00 91.50 112 GLU A N 1
ATOM 935 C CA . GLU A 1 112 ? 13.811 -8.022 -6.260 1.00 91.50 112 GLU A CA 1
ATOM 936 C C . GLU A 1 112 ? 14.288 -8.851 -5.067 1.00 91.50 112 GLU A C 1
ATOM 938 O O . GLU A 1 112 ? 14.219 -10.080 -5.087 1.00 91.50 112 GLU A O 1
ATOM 943 N N . ALA A 1 113 ? 14.660 -8.189 -3.970 1.00 92.31 113 ALA A N 1
ATOM 944 C CA . ALA A 1 113 ? 15.032 -8.859 -2.732 1.00 92.31 113 ALA A CA 1
ATOM 945 C C . ALA A 1 113 ? 13.899 -9.761 -2.215 1.00 92.31 113 ALA A C 1
ATOM 947 O O . ALA A 1 113 ? 14.139 -10.905 -1.831 1.00 92.31 113 ALA A O 1
ATOM 948 N N . ASN A 1 114 ? 12.647 -9.290 -2.250 1.00 89.31 114 ASN A N 1
ATOM 949 C CA . ASN A 1 114 ? 11.490 -10.094 -1.850 1.00 89.31 114 ASN A CA 1
ATOM 950 C C . ASN A 1 114 ? 11.260 -11.295 -2.775 1.00 89.31 114 ASN A C 1
ATOM 952 O O . ASN A 1 114 ? 10.897 -12.363 -2.281 1.00 89.31 114 ASN A O 1
ATOM 956 N N . ARG A 1 115 ? 11.487 -11.151 -4.087 1.00 88.12 115 ARG A N 1
ATOM 957 C CA . ARG A 1 115 ? 11.409 -12.250 -5.061 1.00 88.12 115 ARG A CA 1
ATOM 958 C C . ARG A 1 115 ? 12.450 -13.324 -4.754 1.00 88.12 115 ARG A C 1
ATOM 960 O O . ARG A 1 115 ? 12.090 -14.492 -4.613 1.00 88.12 115 ARG A O 1
ATOM 967 N N . ILE A 1 116 ? 13.704 -12.917 -4.561 1.00 92.12 116 ILE A N 1
ATOM 968 C CA . ILE A 1 116 ? 14.813 -13.805 -4.190 1.00 92.12 116 ILE A CA 1
ATOM 969 C C . ILE A 1 116 ? 14.521 -14.498 -2.852 1.00 92.12 116 ILE A C 1
ATOM 971 O O . ILE A 1 116 ? 14.668 -15.713 -2.736 1.00 92.12 116 ILE A O 1
ATOM 975 N N . ASN A 1 117 ? 14.064 -13.752 -1.844 1.00 89.75 117 ASN A N 1
ATOM 976 C CA . ASN A 1 117 ? 13.716 -14.308 -0.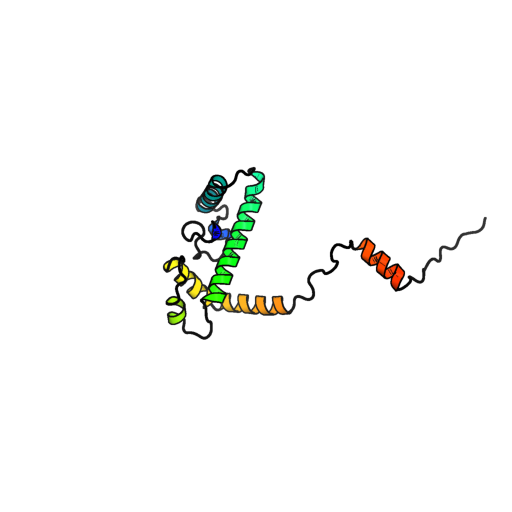537 1.00 89.75 117 ASN A CA 1
ATOM 977 C C . ASN A 1 117 ? 12.562 -15.307 -0.632 1.00 89.75 117 ASN A C 1
ATOM 979 O O . ASN A 1 117 ? 12.619 -16.353 0.005 1.00 89.75 117 ASN A O 1
ATOM 983 N N . CYS A 1 118 ? 11.537 -15.018 -1.439 1.00 84.31 118 CYS A N 1
ATOM 984 C CA . CYS A 1 118 ? 10.426 -15.936 -1.671 1.00 84.31 118 CYS A CA 1
ATOM 985 C C . CYS A 1 118 ? 10.905 -17.243 -2.315 1.00 84.31 118 CYS A C 1
ATOM 987 O O . CYS A 1 118 ? 10.551 -18.311 -1.828 1.00 84.31 118 CYS A O 1
ATOM 989 N N . ALA A 1 119 ? 11.773 -17.165 -3.329 1.00 87.44 119 ALA A N 1
ATOM 990 C CA . ALA A 1 119 ? 12.372 -18.338 -3.969 1.00 87.44 119 ALA A CA 1
ATOM 991 C C . ALA A 1 119 ? 13.249 -19.165 -3.007 1.00 87.44 119 ALA A C 1
ATOM 993 O O . ALA A 1 119 ? 13.322 -20.384 -3.120 1.00 87.44 119 ALA A O 1
ATOM 994 N N . LYS A 1 120 ? 13.885 -18.514 -2.024 1.00 88.00 120 LYS A N 1
ATOM 995 C CA . LYS A 1 120 ? 14.697 -19.166 -0.982 1.00 88.00 120 LYS A CA 1
ATOM 996 C C . LYS A 1 120 ? 13.878 -19.792 0.151 1.00 88.00 120 LYS A C 1
ATOM 998 O O . LYS A 1 120 ? 14.453 -20.515 0.967 1.00 88.00 120 LYS A O 1
ATOM 1003 N N . ARG A 1 121 ? 12.567 -19.533 0.247 1.00 78.94 121 ARG A N 1
ATOM 1004 C CA . ARG A 1 121 ? 11.711 -20.146 1.276 1.00 78.94 121 ARG A CA 1
ATOM 1005 C C . ARG A 1 121 ? 11.603 -21.649 1.016 1.00 78.94 121 ARG A C 1
ATOM 1007 O O . ARG A 1 121 ? 10.805 -22.088 0.197 1.00 78.94 121 ARG A O 1
ATOM 1014 N N . LYS A 1 122 ? 12.389 -22.442 1.744 1.00 71.25 122 LYS A N 1
ATOM 1015 C CA . LYS A 1 122 ? 12.231 -23.899 1.815 1.00 71.25 122 LYS A CA 1
ATOM 1016 C C . LYS A 1 122 ? 11.061 -24.228 2.745 1.00 71.25 122 LYS A C 1
ATOM 1018 O O . LYS A 1 122 ? 10.951 -23.610 3.797 1.00 71.25 122 LYS A O 1
ATOM 1023 N N . ALA A 1 123 ? 10.200 -25.139 2.286 1.00 62.38 123 ALA A N 1
ATOM 1024 C CA . ALA A 1 123 ? 9.031 -25.740 2.937 1.00 62.38 123 ALA A CA 1
ATOM 1025 C C . ALA A 1 123 ? 8.349 -24.928 4.060 1.00 62.38 123 ALA A C 1
ATOM 1027 O O . ALA A 1 123 ? 8.845 -24.781 5.175 1.00 62.38 123 ALA A O 1
ATOM 1028 N N . THR A 1 124 ? 7.112 -24.506 3.792 1.00 59.72 124 THR A N 1
ATOM 1029 C CA . THR A 1 124 ? 6.100 -24.282 4.832 1.00 59.72 124 THR A CA 1
ATOM 1030 C C . THR A 1 124 ? 6.095 -25.483 5.777 1.00 59.72 124 THR A C 1
ATOM 1032 O O . THR A 1 124 ? 6.223 -26.609 5.316 1.00 59.72 124 THR A O 1
ATOM 1035 N N . HIS A 1 125 ? 5.961 -25.264 7.080 1.00 61.75 125 HIS A N 1
ATOM 1036 C CA . HIS A 1 125 ? 5.982 -26.336 8.068 1.00 61.75 125 HIS A CA 1
ATOM 1037 C C . HIS A 1 125 ? 4.902 -27.403 7.766 1.00 61.75 125 HIS A C 1
ATOM 1039 O O . HIS A 1 125 ? 3.731 -27.211 8.085 1.00 61.75 125 HIS A O 1
ATOM 1045 N N . THR A 1 126 ? 5.282 -28.522 7.139 1.00 56.00 126 THR A N 1
ATOM 1046 C CA . THR A 1 126 ? 4.379 -29.616 6.729 1.00 56.00 126 THR A CA 1
ATOM 1047 C C . THR A 1 126 ? 4.226 -30.669 7.824 1.00 56.00 126 THR A C 1
ATOM 1049 O O . THR A 1 126 ? 4.125 -31.856 7.540 1.00 56.00 126 THR A O 1
ATOM 1052 N N . SER A 1 127 ? 4.185 -30.286 9.103 1.00 58.75 127 SER A N 1
ATOM 1053 C CA . SER A 1 127 ? 3.823 -31.272 10.141 1.00 58.75 127 SER A CA 1
ATOM 1054 C C . SER A 1 127 ? 2.361 -31.715 10.051 1.00 58.75 127 SER A C 1
ATOM 1056 O O . SER A 1 127 ? 1.941 -32.601 10.792 1.00 58.75 127 SER A O 1
ATOM 1058 N N . GLY A 1 128 ? 1.588 -31.135 9.124 1.00 63.91 128 GLY A N 1
ATOM 1059 C CA . GLY A 1 128 ? 0.166 -31.405 8.989 1.00 63.91 128 GLY A CA 1
ATOM 1060 C C . GLY A 1 128 ? -0.550 -31.131 10.310 1.00 63.91 128 GLY A C 1
ATOM 1061 O O . GLY A 1 128 ? -0.126 -30.294 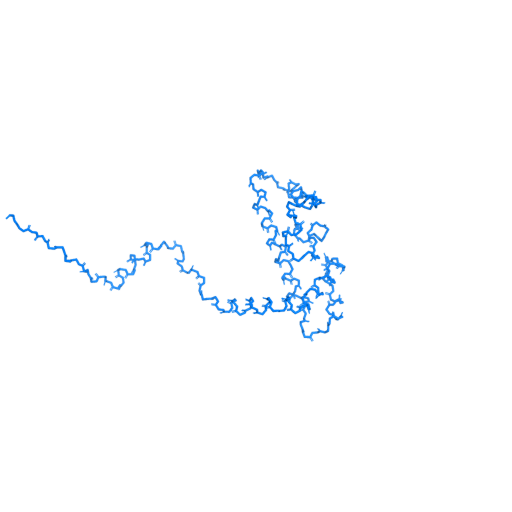11.105 1.00 63.91 128 GLY A O 1
ATOM 1062 N N . THR A 1 129 ? -1.624 -31.868 10.565 1.00 72.56 129 THR A N 1
ATOM 1063 C CA . THR A 1 129 ? -2.373 -31.812 11.833 1.00 72.56 129 THR A CA 1
ATOM 1064 C C . THR A 1 129 ? -1.703 -32.633 12.949 1.00 72.56 129 THR A C 1
ATOM 1066 O O . THR A 1 129 ? -2.186 -32.651 14.083 1.00 72.56 129 THR A O 1
ATOM 1069 N N . LYS A 1 130 ? -0.602 -33.346 12.665 1.00 73.88 130 LYS A N 1
ATOM 1070 C CA . LYS A 1 130 ? 0.091 -34.162 13.667 1.00 73.88 130 LYS A CA 1
ATOM 1071 C C . LYS A 1 130 ? 0.975 -33.277 14.544 1.00 73.88 130 LYS A C 1
ATOM 1073 O O . LYS A 1 130 ? 1.722 -32.424 14.070 1.00 73.88 130 LYS A O 1
ATOM 1078 N N . SER A 1 131 ? 0.874 -33.479 15.855 1.00 78.56 131 SER A N 1
ATOM 1079 C CA . SER A 1 131 ? 1.763 -32.828 16.815 1.00 78.56 131 SER A CA 1
ATOM 1080 C C . SER A 1 131 ? 3.191 -33.354 16.656 1.00 78.56 131 SER A C 1
ATOM 1082 O O . SER A 1 131 ? 3.397 -34.509 16.291 1.00 78.56 131 SER A O 1
ATOM 1084 N N . PHE A 1 132 ? 4.186 -32.535 17.003 1.00 76.19 132 PHE A N 1
ATOM 1085 C CA . PHE A 1 132 ? 5.593 -32.951 16.995 1.00 76.19 132 PHE A CA 1
ATOM 1086 C C . PHE A 1 132 ? 5.859 -34.200 17.842 1.00 76.19 132 PHE A C 1
ATOM 1088 O O . PHE A 1 132 ? 6.688 -35.014 17.461 1.00 76.19 132 PHE A O 1
ATOM 1095 N N . ALA A 1 133 ? 5.129 -34.373 18.950 1.00 78.69 133 ALA A N 1
ATOM 1096 C CA . ALA A 1 133 ? 5.204 -35.574 19.780 1.00 78.69 133 ALA A CA 1
ATOM 1097 C C . ALA A 1 133 ? 4.819 -36.842 19.001 1.00 78.69 133 ALA A C 1
ATOM 1099 O O . ALA A 1 133 ? 5.547 -37.823 19.055 1.00 78.69 133 ALA A O 1
ATOM 1100 N N . ARG A 1 134 ? 3.738 -36.787 18.208 1.00 78.62 134 ARG A N 1
ATOM 1101 C CA . ARG A 1 134 ? 3.298 -37.911 17.367 1.00 78.62 134 ARG A CA 1
ATOM 1102 C C . ARG A 1 134 ? 4.256 -38.176 16.214 1.00 78.62 134 ARG A C 1
ATOM 1104 O O . ARG A 1 134 ? 4.557 -39.320 15.928 1.00 78.62 134 ARG A O 1
ATOM 1111 N N . ASN A 1 135 ? 4.784 -37.125 15.587 1.00 79.38 135 ASN A N 1
ATOM 1112 C CA . ASN A 1 135 ? 5.814 -37.302 14.563 1.00 79.38 135 ASN A CA 1
ATOM 1113 C C . ASN A 1 135 ? 7.099 -37.910 15.144 1.00 79.38 135 ASN A C 1
ATOM 1115 O O . ASN A 1 135 ? 7.783 -38.636 14.438 1.00 79.38 135 ASN A O 1
ATOM 1119 N N . ARG A 1 136 ? 7.439 -37.612 16.405 1.00 79.12 136 ARG A N 1
ATOM 1120 C CA . ARG A 1 136 ? 8.589 -38.214 17.087 1.00 79.12 136 ARG A CA 1
ATOM 1121 C C . ARG A 1 136 ? 8.351 -39.695 17.374 1.00 79.12 136 ARG A C 1
ATOM 1123 O O . ARG A 1 136 ? 9.204 -40.496 17.036 1.00 79.12 136 ARG A O 1
ATOM 1130 N N . GLU A 1 137 ? 7.182 -40.037 17.905 1.00 79.75 137 GLU A N 1
ATOM 1131 C CA . GLU A 1 137 ? 6.768 -41.423 18.151 1.00 79.75 137 GLU A CA 1
ATOM 1132 C C . GLU A 1 137 ? 6.725 -42.247 16.853 1.00 79.75 137 GLU A C 1
ATOM 1134 O O . GLU A 1 137 ? 7.316 -43.319 16.793 1.00 79.75 137 GLU A O 1
ATOM 1139 N N . ASP A 1 138 ? 6.142 -41.715 15.772 1.00 78.31 138 ASP A N 1
ATOM 1140 C CA . ASP A 1 138 ? 6.147 -42.364 14.452 1.00 78.31 138 ASP A CA 1
ATOM 1141 C C . ASP A 1 138 ? 7.584 -42.617 13.946 1.00 78.31 138 ASP A C 1
ATOM 1143 O O . ASP A 1 138 ? 7.854 -43.661 13.358 1.00 78.31 1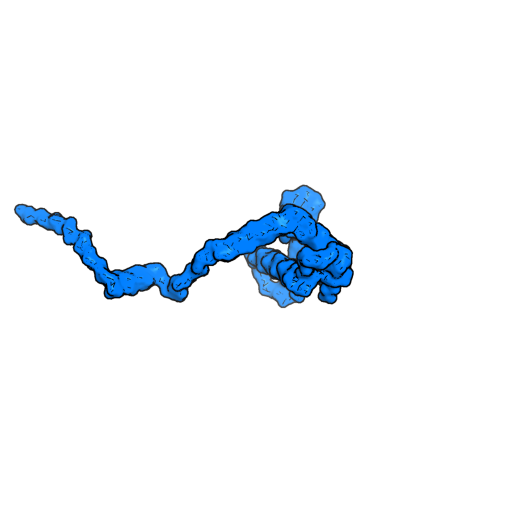38 ASP A O 1
ATOM 1147 N N . MET A 1 139 ? 8.516 -41.681 14.176 1.00 76.12 139 MET A N 1
ATOM 1148 C CA . MET A 1 139 ? 9.932 -41.837 13.805 1.00 76.12 139 MET A CA 1
ATOM 1149 C C . MET A 1 139 ? 10.649 -42.857 14.695 1.00 76.12 139 MET A C 1
ATOM 1151 O O . MET A 1 139 ? 11.440 -43.646 14.183 1.00 76.12 139 MET A O 1
ATOM 1155 N N . ASP A 1 140 ? 10.349 -42.880 15.994 1.00 76.56 140 ASP A N 1
ATOM 1156 C CA . ASP A 1 140 ? 10.879 -43.866 16.938 1.00 76.56 140 ASP A CA 1
ATOM 1157 C C . ASP A 1 140 ? 10.386 -45.286 16.588 1.00 76.56 140 ASP A C 1
ATOM 1159 O O . ASP A 1 140 ? 11.161 -46.239 16.672 1.00 76.56 140 ASP A O 1
ATOM 1163 N N . HIS A 1 141 ? 9.141 -45.433 16.112 1.00 67.44 141 HIS A N 1
ATOM 1164 C CA . HIS A 1 141 ? 8.588 -46.699 15.614 1.00 67.44 141 HIS A CA 1
ATOM 1165 C C . HIS A 1 141 ? 9.135 -47.116 14.241 1.00 67.44 141 HIS A C 1
ATOM 1167 O O . HIS A 1 141 ? 9.341 -48.308 14.019 1.00 67.44 141 HIS A O 1
ATOM 1173 N N . LEU A 1 142 ? 9.352 -46.171 13.315 1.00 65.00 142 LEU A N 1
ATOM 1174 C CA . LEU A 1 142 ? 9.868 -46.477 11.973 1.00 65.00 142 LEU A CA 1
ATOM 1175 C C . LEU A 1 142 ? 11.361 -46.811 11.969 1.00 65.00 142 LEU A C 1
ATOM 1177 O O . LEU A 1 142 ? 11.785 -47.666 11.196 1.00 65.00 142 LEU A O 1
ATOM 1181 N N . PHE A 1 143 ? 12.155 -46.094 12.765 1.00 66.38 143 PHE A N 1
ATOM 1182 C CA . PHE A 1 143 ? 13.614 -46.185 12.714 1.00 66.38 143 PHE A CA 1
ATOM 1183 C C . PHE A 1 143 ? 14.228 -46.924 13.896 1.00 66.38 143 PHE A C 1
ATOM 1185 O O . PHE A 1 143 ? 15.411 -47.227 13.814 1.00 66.38 143 PHE A O 1
ATOM 1192 N N . GLY A 1 144 ? 13.451 -47.242 14.939 1.00 50.22 144 GLY A N 1
ATOM 1193 C CA . GLY A 1 144 ? 13.913 -47.994 16.102 1.00 50.22 144 GLY A CA 1
ATOM 1194 C C . GLY A 1 144 ? 15.062 -47.281 16.808 1.00 50.22 144 GLY A C 1
ATOM 1195 O O . GLY A 1 144 ? 16.221 -47.390 16.421 1.00 50.22 144 GLY A O 1
ATOM 1196 N N . THR A 1 145 ? 14.780 -46.554 17.884 1.00 52.72 145 THR A N 1
ATOM 1197 C CA . THR A 1 145 ? 15.870 -46.075 18.736 1.00 52.72 145 THR A CA 1
ATOM 1198 C C . THR A 1 145 ? 16.547 -47.279 19.393 1.00 52.72 145 THR A C 1
ATOM 1200 O O . THR A 1 145 ? 16.011 -47.871 20.329 1.00 52.72 145 THR A O 1
ATOM 1203 N N . GLU A 1 146 ? 17.745 -47.647 18.921 1.00 44.91 146 GLU A N 1
ATOM 1204 C CA . GLU A 1 146 ? 18.675 -48.433 19.728 1.00 44.91 146 GLU A CA 1
ATOM 1205 C C . GLU A 1 146 ? 18.915 -47.655 21.024 1.00 44.91 146 GLU A C 1
ATOM 1207 O O . GLU A 1 146 ? 19.539 -46.590 21.061 1.00 44.91 146 GLU A O 1
ATOM 1212 N N . GLY A 1 147 ? 18.295 -48.151 22.091 1.00 43.50 147 GLY A N 1
ATOM 1213 C CA . GLY A 1 147 ? 18.298 -47.512 23.389 1.00 43.50 147 GLY A CA 1
ATOM 1214 C C . GLY A 1 147 ? 19.702 -47.487 23.971 1.00 43.50 147 GLY A C 1
ATOM 1215 O O . GLY A 1 147 ? 20.196 -48.491 24.476 1.00 43.50 147 GLY A O 1
ATOM 1216 N N . THR A 1 148 ? 20.317 -46.309 24.030 1.00 48.59 148 THR A N 1
ATOM 1217 C CA . THR A 1 148 ? 21.419 -46.060 24.961 1.00 48.59 148 THR A CA 1
ATOM 1218 C C . THR A 1 148 ? 20.852 -45.921 26.375 1.00 48.59 148 THR A C 1
ATOM 1220 O O . THR A 1 148 ? 20.720 -44.832 26.930 1.00 48.59 148 THR A O 1
ATOM 1223 N N . ARG A 1 149 ? 20.495 -47.054 26.993 1.00 42.84 149 ARG A N 1
ATOM 1224 C CA . ARG A 1 149 ? 20.197 -47.136 28.429 1.00 42.84 149 ARG A CA 1
ATOM 1225 C C . ARG A 1 149 ? 21.247 -47.999 29.115 1.00 42.84 149 ARG A C 1
ATOM 1227 O O . ARG A 1 149 ? 21.024 -49.170 29.382 1.00 42.84 149 ARG A O 1
ATOM 1234 N N . SER A 1 150 ? 22.380 -47.391 29.462 1.00 35.34 150 SER A N 1
ATOM 1235 C CA . SER A 1 150 ? 23.255 -47.928 30.505 1.00 35.34 150 SER A CA 1
ATOM 1236 C C . SER A 1 150 ? 23.039 -47.110 31.779 1.00 35.34 150 SER A C 1
ATOM 1238 O O . SER A 1 150 ? 23.675 -46.084 32.004 1.00 35.34 150 SER A O 1
ATOM 1240 N N . ARG A 1 151 ? 22.069 -47.532 32.598 1.00 37.91 151 ARG A N 1
ATOM 1241 C CA . ARG A 1 151 ? 22.001 -47.166 34.018 1.00 37.91 151 ARG A CA 1
ATOM 1242 C C . ARG A 1 151 ? 22.540 -48.379 34.768 1.00 37.91 151 ARG A C 1
ATOM 1244 O O . ARG A 1 151 ? 21.845 -49.381 34.859 1.00 37.91 151 ARG A O 1
ATOM 1251 N N . LYS A 1 152 ? 23.791 -48.305 35.229 1.00 38.62 152 LYS A N 1
ATOM 1252 C CA . LYS A 1 152 ? 24.364 -49.303 36.138 1.00 38.62 152 LYS A CA 1
ATOM 1253 C C . LYS A 1 152 ? 23.568 -49.256 37.444 1.00 38.62 152 LYS A C 1
ATOM 1255 O O . LYS A 1 152 ? 23.573 -48.225 38.114 1.00 38.62 152 LYS A O 1
ATOM 1260 N N . GLU A 1 153 ? 22.859 -50.331 37.759 1.00 37.41 153 GLU A N 1
ATOM 1261 C CA . GLU A 1 153 ? 22.337 -50.571 39.103 1.00 37.41 153 GLU A CA 1
ATOM 1262 C C . GLU A 1 153 ? 23.480 -51.100 39.980 1.00 37.41 153 GLU A C 1
ATOM 1264 O O . GLU A 1 153 ? 24.282 -51.930 39.549 1.00 37.41 153 GLU A O 1
ATOM 1269 N N . ILE A 1 154 ? 23.594 -50.530 41.177 1.00 41.78 154 ILE A N 1
ATOM 1270 C CA . ILE A 1 154 ? 24.574 -50.874 42.211 1.00 41.78 154 ILE A CA 1
ATOM 1271 C C . ILE A 1 154 ? 23.957 -52.015 43.042 1.00 41.78 154 ILE A C 1
ATOM 1273 O O . ILE A 1 154 ? 22.825 -51.832 43.498 1.00 41.78 154 ILE A O 1
ATOM 1277 N N . PRO A 1 155 ? 24.626 -53.172 43.231 1.00 44.28 155 PRO A N 1
ATOM 1278 C CA . PRO A 1 155 ? 24.130 -54.242 44.098 1.00 44.28 155 PRO A CA 1
ATOM 1279 C C . PRO A 1 155 ? 24.365 -53.923 45.591 1.00 44.28 155 PRO A C 1
ATOM 1281 O O . PRO A 1 155 ? 25.153 -53.022 45.882 1.00 44.28 155 PRO A O 1
ATOM 1284 N N . PRO A 1 156 ? 23.670 -54.638 46.499 1.00 58.25 156 PRO A N 1
ATOM 1285 C CA . PRO A 1 156 ? 23.371 -54.211 47.872 1.00 58.25 156 PRO A CA 1
ATOM 1286 C C . PRO A 1 156 ? 24.577 -54.062 48.801 1.00 58.25 156 PRO A C 1
ATOM 1288 O O . PRO A 1 156 ? 25.557 -54.826 48.647 1.00 58.25 156 PRO A O 1
#

Foldseek 3Di:
DLLLQCVLNNLLDPALCVSCDDPDPPDDSVSLVVSVVVVVVPDDDDPVCSVVSSVVSRVVNVVVLVVCCVPQNDPPDDLVSSLVSDDPSHDSVSSNSSSVQCPDPVNVVVVVVVVVVVVVDDDDPPPPPDDPVVVVVVCCVVPPPPDPDDDDDDDD

Sequence (156 aa):
MVARNGCLCSLSFKDWRLLIGKKDRNNEQKNKQDVLKQVKMRFLYPARMEKWILRTIGERWRQHKSNLKSLHFDAHRSKENNLKNVPKGVLDDQWVALVNNWFTTKSQDISEANRINCAKRKATHTSGTKSFARNREDMDHLFGTEGTRSRKEIPP

Radius of gyration: 25.54 Å; chains: 1; bounding box: 47×71×69 Å